Protein AF-B4FDS1-F1 (afdb_monomer)

Solvent-accessible surface area (backbone atoms only — not comparable to full-atom values): 5650 Å² total; per-residue (Å²): 140,86,75,89,51,72,92,51,36,56,60,56,48,48,52,52,45,51,46,20,44,76,69,23,48,43,79,34,41,60,89,41,83,79,79,62,91,85,57,95,62,95,75,58,51,28,84,58,67,46,83,45,90,45,66,64,41,80,42,79,39,80,45,85,94,77,46,74,48,75,48,81,48,60,76,87,73,84,72,81,76,81,76,78,77,126

Mean predicted aligned error: 5.4 Å

InterPro domains:
  IPR000794 Beta-ketoacyl synthase [PTHR11712] (1-76)
  IPR014031 Beta-ketoacyl synthase, C-terminal domain [PF02801] (1-33)
  IPR016039 Thiolase-like [G3DSA:3.40.47.10] (1-86)
  IPR016039 Thiolase-like [SSF53901] (1-76)

Foldseek 3Di:
DPPDPAVCNLVVQVVLQVCCQVVQKHAAPAPDDDDDPPDPDDHHHHGDIDGHNPQKDKGWDAHPPGDTDIDMDGDDDDDPPPPPDD

Nearest PDB structures (foldseek):
  3g0y-assembly1_A  TM=8.999E-01  e=3.464E-04  Escherichia coli K-12
  7f27-assembly2_C  TM=8.027E-01  e=1.794E-02  Acinetobacter baumannii ACICU
  7f27-assembly1_B  TM=8.037E-01  e=2.200E-02  Acinetobacter baumannii ACICU
  5qu6-assembly1_C  TM=3.667E-01  e=5.835E+00  Homo sapiens

Secondary structure (DSSP, 8-state):
-----GGGHHHHHHHHHHHHHHH-EEPPBTT--S--TT--S---BTT--EE---S-EEEEEEETTTEEEEEEE----PPPP-----

Structure (mmCIF, N/CA/C/O backbone):
data_AF-B4FDS1-F1
#
_entry.id   AF-B4FDS1-F1
#
loop_
_atom_site.group_PDB
_atom_site.id
_atom_site.type_symbol
_atom_site.label_atom_id
_atom_site.label_alt_id
_atom_site.label_comp_id
_atom_site.label_asym_id
_atom_site.label_entity_id
_atom_site.label_seq_id
_atom_site.pdbx_PDB_ins_code
_atom_site.Cartn_x
_atom_site.Cartn_y
_atom_site.Cartn_z
_atom_site.occupancy
_atom_site.B_iso_or_equiv
_atom_site.auth_seq_id
_atom_site.auth_comp_id
_atom_site.auth_asym_id
_atom_site.auth_atom_id
_atom_site.pdbx_PDB_model_num
ATOM 1 N N . MET A 1 1 ? -0.548 9.933 -5.542 1.00 77.69 1 MET A N 1
ATOM 2 C CA . MET A 1 1 ? 0.725 9.224 -5.798 1.00 77.69 1 MET A CA 1
ATOM 3 C C . MET A 1 1 ? 1.864 9.981 -5.139 1.00 77.69 1 MET A C 1
ATOM 5 O O . MET A 1 1 ? 1.865 11.201 -5.213 1.00 77.69 1 MET A O 1
ATOM 9 N N . THR A 1 2 ? 2.806 9.273 -4.515 1.00 91.00 2 THR A N 1
ATOM 10 C CA . THR A 1 2 ? 4.000 9.847 -3.858 1.00 91.00 2 THR A CA 1
ATOM 11 C C . THR A 1 2 ? 5.319 9.426 -4.517 1.00 91.00 2 THR A C 1
ATOM 13 O O . THR A 1 2 ? 6.361 9.974 -4.181 1.00 91.00 2 THR A O 1
ATOM 16 N N . GLY A 1 3 ? 5.288 8.466 -5.452 1.00 90.75 3 GLY A N 1
ATOM 17 C CA . GLY A 1 3 ? 6.490 7.863 -6.039 1.00 90.75 3 GLY A CA 1
ATOM 18 C C . GLY A 1 3 ? 7.147 6.820 -5.127 1.00 90.75 3 GLY A C 1
ATOM 19 O O . GLY A 1 3 ? 6.599 6.458 -4.084 1.00 90.75 3 GLY A O 1
ATOM 20 N N . HIS A 1 4 ? 8.317 6.321 -5.538 1.00 93.12 4 HIS A N 1
ATOM 21 C CA . HIS A 1 4 ? 9.081 5.332 -4.778 1.00 93.12 4 HIS A CA 1
ATOM 22 C C . HIS A 1 4 ? 9.950 6.018 -3.718 1.00 93.12 4 HIS A C 1
ATOM 24 O O . HIS A 1 4 ? 10.919 6.702 -4.038 1.00 93.12 4 HIS A O 1
ATOM 30 N N . LEU A 1 5 ? 9.597 5.828 -2.446 1.00 93.31 5 LEU A N 1
ATOM 31 C CA . LEU A 1 5 ? 10.215 6.527 -1.313 1.00 93.31 5 LEU A CA 1
ATOM 32 C C . LEU A 1 5 ? 11.340 5.726 -0.633 1.00 93.31 5 LEU A C 1
ATOM 34 O O . LEU A 1 5 ? 11.694 6.011 0.512 1.00 93.31 5 LEU A O 1
ATOM 38 N N . ILE A 1 6 ? 11.889 4.714 -1.317 1.00 92.50 6 ILE A N 1
ATOM 39 C CA . ILE A 1 6 ? 12.961 3.836 -0.821 1.00 92.50 6 ILE A CA 1
ATOM 40 C C . ILE A 1 6 ? 12.578 3.280 0.564 1.00 92.50 6 ILE A C 1
ATOM 42 O O . ILE A 1 6 ? 11.582 2.570 0.687 1.00 92.50 6 ILE A O 1
ATOM 46 N N . GLY A 1 7 ? 13.301 3.646 1.625 1.00 90.31 7 GLY A N 1
ATOM 47 C CA . GLY A 1 7 ? 13.075 3.129 2.975 1.00 90.31 7 GLY A CA 1
ATOM 48 C C . GLY A 1 7 ? 11.744 3.560 3.596 1.00 90.31 7 GLY A C 1
ATOM 49 O O . GLY A 1 7 ? 11.252 2.884 4.492 1.00 90.31 7 GLY A O 1
ATOM 50 N N . ALA A 1 8 ? 11.131 4.646 3.116 1.00 94.25 8 ALA A N 1
ATOM 51 C CA . ALA A 1 8 ? 9.852 5.134 3.632 1.00 94.25 8 ALA A CA 1
ATOM 52 C C . ALA A 1 8 ? 8.628 4.551 2.900 1.00 94.25 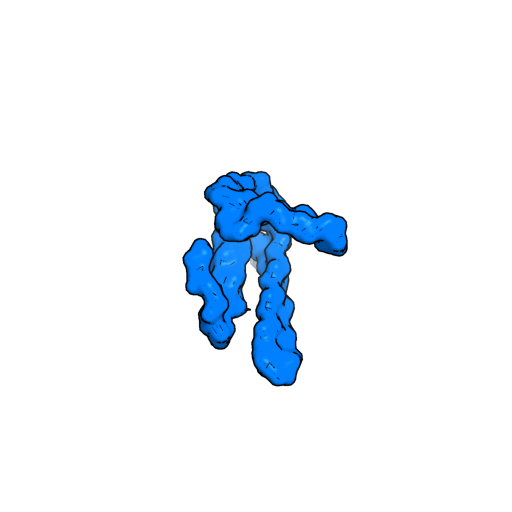8 ALA A C 1
ATOM 54 O O . ALA A 1 8 ? 7.497 4.805 3.322 1.00 94.25 8 ALA A O 1
ATOM 55 N N . ALA A 1 9 ? 8.826 3.773 1.826 1.00 94.50 9 ALA A N 1
ATOM 56 C CA . ALA A 1 9 ? 7.738 3.270 0.984 1.00 94.50 9 ALA A CA 1
ATOM 57 C C . ALA A 1 9 ? 6.709 2.456 1.788 1.00 94.50 9 ALA A C 1
ATOM 59 O O . ALA A 1 9 ? 5.531 2.812 1.793 1.00 94.50 9 ALA A O 1
ATOM 60 N N . GLY A 1 10 ? 7.160 1.461 2.561 1.00 93.38 10 GLY A N 1
ATOM 61 C CA . GLY A 1 10 ? 6.266 0.623 3.368 1.00 93.38 10 GLY A CA 1
ATOM 62 C C . GLY A 1 10 ? 5.484 1.396 4.440 1.00 93.38 10 GLY A C 1
ATOM 63 O O . GLY A 1 10 ? 4.340 1.067 4.734 1.00 93.38 10 GLY A O 1
ATOM 64 N N . GLY A 1 11 ? 6.053 2.476 4.990 1.00 94.69 11 GLY A N 1
ATOM 65 C CA . GLY A 1 11 ? 5.359 3.321 5.969 1.00 94.69 11 GLY A CA 1
ATOM 66 C C . GLY A 1 11 ? 4.192 4.100 5.356 1.00 94.69 11 GLY A C 1
ATOM 67 O O . GLY A 1 11 ? 3.097 4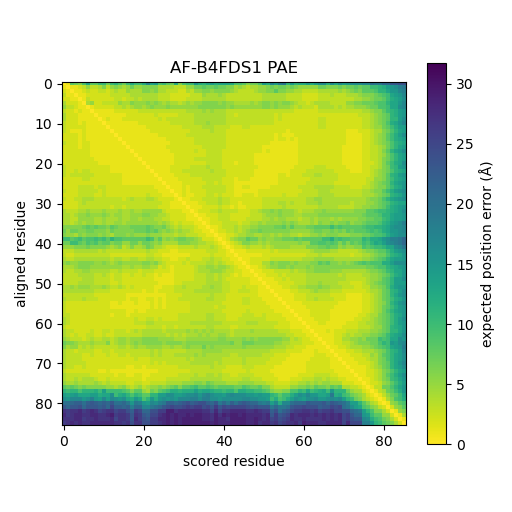.132 5.918 1.00 94.69 11 GLY A O 1
ATOM 68 N N . ILE A 1 12 ? 4.396 4.699 4.179 1.00 95.88 12 ILE A N 1
ATOM 69 C CA . ILE A 1 12 ? 3.331 5.417 3.460 1.00 95.88 12 ILE A CA 1
ATOM 70 C C . ILE A 1 12 ? 2.267 4.449 2.933 1.00 95.88 12 ILE A C 1
ATOM 72 O O . ILE A 1 12 ? 1.075 4.756 2.995 1.00 95.88 12 ILE A O 1
ATOM 76 N N . GLU A 1 13 ? 2.672 3.265 2.480 1.00 95.56 13 GLU A N 1
ATOM 77 C CA . GLU A 1 13 ? 1.758 2.205 2.051 1.00 95.56 13 GLU A CA 1
ATOM 78 C C . GLU A 1 13 ? 0.868 1.709 3.201 1.00 95.56 13 GLU A C 1
ATOM 80 O O . GLU A 1 13 ? -0.346 1.564 3.029 1.00 95.56 13 GLU A O 1
ATOM 85 N N . ALA A 1 14 ? 1.431 1.549 4.404 1.00 96.19 14 ALA A N 1
ATOM 86 C CA . ALA A 1 14 ? 0.670 1.220 5.606 1.00 96.19 14 ALA A CA 1
ATOM 87 C C . ALA A 1 14 ? -0.374 2.300 5.932 1.00 96.19 14 ALA A C 1
ATOM 89 O O . ALA A 1 14 ? -1.539 1.984 6.185 1.00 96.19 14 ALA A O 1
ATOM 90 N N . VAL A 1 15 ? 0.003 3.583 5.872 1.00 96.69 15 VAL A N 1
ATOM 91 C CA . VAL A 1 15 ? -0.937 4.697 6.091 1.00 96.69 15 VAL A CA 1
ATOM 92 C C . VAL A 1 15 ? -2.068 4.671 5.062 1.00 96.69 15 VAL A C 1
ATOM 94 O O . VAL A 1 15 ? -3.234 4.772 5.448 1.00 96.69 15 VAL A O 1
ATOM 97 N N . ALA A 1 16 ? -1.756 4.501 3.775 1.00 96.38 16 ALA A N 1
ATOM 98 C CA . ALA A 1 16 ? -2.763 4.422 2.717 1.00 96.38 16 ALA A CA 1
ATOM 99 C C . ALA A 1 16 ? -3.716 3.231 2.921 1.00 96.38 16 ALA A C 1
ATOM 101 O O . ALA A 1 16 ? -4.934 3.397 2.836 1.00 96.38 16 ALA A O 1
ATOM 102 N N . SER A 1 17 ? -3.181 2.062 3.283 1.00 97.38 17 SER A N 1
ATOM 103 C CA . SER A 1 17 ? -3.957 0.848 3.575 1.00 97.38 17 SER A CA 1
ATOM 104 C C . SER A 1 17 ? -4.914 1.050 4.754 1.00 97.38 17 SER A C 1
ATOM 106 O O . SER A 1 17 ? -6.098 0.722 4.671 1.00 97.38 17 SER A O 1
ATOM 108 N N . ILE A 1 18 ? -4.440 1.668 5.840 1.00 97.69 18 ILE A N 1
ATOM 109 C CA . ILE A 1 18 ? -5.268 1.989 7.010 1.00 97.69 18 ILE A CA 1
ATOM 110 C C . ILE A 1 18 ? -6.355 3.010 6.648 1.00 97.69 18 ILE A C 1
ATOM 112 O O . ILE A 1 18 ? -7.491 2.882 7.103 1.00 97.69 18 ILE A O 1
ATOM 116 N N . GLN A 1 19 ? -6.052 4.015 5.822 1.00 97.69 19 GLN A N 1
ATOM 117 C CA . GLN A 1 19 ? -7.065 4.969 5.356 1.00 97.69 19 GLN A CA 1
ATOM 118 C C . GLN A 1 19 ? -8.115 4.300 4.465 1.00 97.69 19 GLN A C 1
ATOM 120 O O . GLN A 1 19 ? -9.299 4.609 4.610 1.00 97.69 19 GLN A O 1
ATOM 125 N N . ALA A 1 20 ? -7.728 3.348 3.614 1.00 97.88 20 ALA A N 1
ATOM 126 C CA . ALA A 1 20 ? -8.674 2.560 2.827 1.00 97.88 20 ALA A CA 1
ATOM 127 C C . ALA A 1 20 ? -9.612 1.742 3.730 1.00 97.88 20 ALA A C 1
ATOM 129 O O . ALA A 1 20 ? -10.822 1.778 3.529 1.00 97.88 20 ALA A O 1
ATOM 130 N N . ILE A 1 21 ? -9.090 1.112 4.788 1.00 98.25 21 ILE A N 1
ATOM 131 C CA . ILE A 1 21 ? -9.900 0.416 5.807 1.00 98.25 21 ILE A CA 1
ATOM 132 C C . ILE A 1 21 ? -10.864 1.378 6.511 1.00 98.25 21 ILE A C 1
ATOM 134 O O . ILE A 1 21 ? -12.058 1.108 6.614 1.00 98.25 21 ILE A O 1
ATOM 138 N N . ARG A 1 22 ? -10.363 2.517 7.000 1.00 97.44 22 ARG A N 1
ATOM 139 C CA . ARG A 1 22 ? -11.159 3.469 7.794 1.00 97.44 22 ARG A CA 1
ATOM 140 C C . ARG A 1 22 ? -12.239 4.163 6.983 1.00 97.44 22 ARG A C 1
ATOM 142 O O . ARG A 1 22 ? -13.322 4.428 7.494 1.00 97.44 22 ARG A O 1
ATOM 149 N N . THR A 1 23 ? -11.907 4.544 5.756 1.00 97.69 23 THR A N 1
ATOM 150 C CA . THR A 1 23 ? -12.772 5.393 4.937 1.00 97.69 23 THR A CA 1
ATOM 151 C C . THR A 1 23 ? -13.567 4.599 3.923 1.00 97.69 23 THR A C 1
ATOM 153 O O . THR A 1 23 ? -14.556 5.134 3.440 1.00 97.69 23 THR A O 1
ATOM 156 N N . GLY A 1 24 ? -13.156 3.368 3.599 1.00 97.94 24 GLY A N 1
ATOM 157 C CA . GLY A 1 24 ? -13.681 2.524 2.525 1.00 97.94 24 GLY A CA 1
ATOM 158 C C . GLY A 1 24 ? -13.448 3.089 1.122 1.00 97.94 24 GLY A C 1
ATOM 159 O O . GLY A 1 24 ? -14.188 2.733 0.210 1.00 97.94 24 GLY A O 1
ATOM 160 N N . TRP A 1 25 ? -12.516 4.032 0.953 1.00 97.88 25 TRP A N 1
ATOM 161 C CA . TRP A 1 25 ? -12.094 4.540 -0.353 1.00 97.88 25 TRP A CA 1
ATOM 162 C C . TRP A 1 25 ? -10.765 3.904 -0.750 1.00 97.88 25 TRP A C 1
ATOM 164 O O . TRP A 1 25 ? -9.774 4.051 -0.037 1.00 97.88 25 TRP A O 1
ATOM 174 N N . VAL A 1 26 ? -10.736 3.242 -1.904 1.00 97.19 26 VAL A N 1
ATOM 175 C CA . VAL A 1 26 ? -9.526 2.650 -2.482 1.00 97.19 26 VAL A CA 1
ATOM 176 C C . VAL A 1 26 ? -8.978 3.593 -3.546 1.00 97.19 26 VAL A C 1
ATOM 178 O O . VAL A 1 26 ? -9.708 4.063 -4.420 1.00 97.19 26 VAL A O 1
ATOM 181 N N . HIS A 1 27 ? -7.691 3.914 -3.434 1.00 95.31 27 HIS A N 1
ATOM 182 C CA . HIS A 1 27 ? -7.009 4.790 -4.381 1.00 95.31 27 HIS A CA 1
ATOM 183 C C . HIS A 1 27 ? -6.672 4.033 -5.673 1.00 95.31 27 HIS A C 1
ATOM 185 O O . HIS A 1 27 ? -6.238 2.884 -5.589 1.00 95.31 27 HIS A O 1
ATOM 191 N N . PRO A 1 28 ? -6.821 4.664 -6.849 1.00 95.25 28 PRO A N 1
ATOM 192 C CA . PRO A 1 28 ? -6.438 4.047 -8.107 1.00 95.25 28 PRO A CA 1
ATOM 193 C C . PRO A 1 28 ? -4.933 4.165 -8.363 1.00 95.25 28 PRO A C 1
ATOM 195 O O . PRO A 1 28 ? -4.231 5.005 -7.783 1.00 95.25 28 PRO A O 1
ATOM 198 N N . ASN A 1 29 ? -4.454 3.375 -9.318 1.00 93.50 29 ASN A N 1
ATOM 199 C CA . ASN A 1 29 ? -3.147 3.548 -9.932 1.00 93.50 29 ASN A CA 1
ATOM 200 C C . ASN A 1 29 ? -3.226 4.676 -10.971 1.00 93.50 29 ASN A C 1
ATOM 202 O O . ASN A 1 29 ? -3.520 4.432 -12.136 1.00 93.50 29 ASN A O 1
ATOM 206 N N . LEU A 1 30 ? -2.961 5.911 -10.525 1.00 92.44 30 LEU A N 1
ATOM 207 C CA . LEU A 1 30 ? -3.243 7.156 -11.263 1.00 92.44 30 LEU A CA 1
ATOM 208 C C . LEU A 1 30 ? -2.777 7.176 -12.728 1.00 92.44 30 LEU A C 1
ATOM 210 O O . LEU A 1 30 ? -3.480 7.712 -13.575 1.00 92.44 30 LEU A O 1
ATOM 214 N N . ASN A 1 31 ? -1.595 6.621 -13.002 1.00 92.81 31 ASN A N 1
ATOM 215 C CA . ASN A 1 31 ? -0.961 6.662 -14.323 1.00 92.81 31 ASN A CA 1
ATOM 216 C C . ASN A 1 31 ? -1.069 5.332 -15.089 1.00 92.81 31 ASN A C 1
ATOM 218 O O . ASN A 1 31 ? -0.394 5.157 -16.100 1.00 92.81 31 ASN A O 1
ATOM 222 N N . LEU A 1 32 ? -1.845 4.372 -14.581 1.00 93.19 32 LEU A N 1
ATOM 223 C CA . LEU A 1 32 ? -2.106 3.113 -15.267 1.00 93.19 32 LEU A CA 1
ATOM 224 C C . LEU A 1 32 ? -3.428 3.241 -16.022 1.00 93.19 32 LEU A C 1
ATOM 226 O O . LEU A 1 32 ? -4.457 3.483 -15.398 1.00 93.19 32 LEU A O 1
ATOM 230 N N . GLU A 1 33 ? -3.389 3.072 -17.342 1.00 91.62 33 GLU A N 1
ATOM 231 C CA . GLU A 1 33 ? -4.577 3.120 -18.209 1.00 91.62 33 GLU A CA 1
ATOM 232 C C . GLU A 1 33 ? -4.865 1.765 -18.862 1.00 91.62 33 GLU A C 1
ATOM 234 O O . GLU A 1 33 ? -6.015 1.340 -18.907 1.00 91.62 33 GLU A O 1
ATOM 239 N N . ASN A 1 34 ? -3.821 1.068 -19.317 1.00 91.62 34 ASN A N 1
ATOM 240 C CA . ASN A 1 34 ? -3.932 -0.207 -20.017 1.00 91.62 34 ASN A CA 1
ATOM 241 C C . ASN A 1 34 ? -3.137 -1.286 -19.260 1.00 91.62 34 ASN A C 1
ATOM 243 O O . ASN A 1 34 ? -1.931 -1.408 -19.488 1.00 91.62 34 ASN A O 1
ATOM 247 N N . PRO A 1 35 ? -3.754 -1.998 -18.297 1.00 92.06 35 PRO A N 1
ATOM 248 C CA . PRO A 1 35 ? -3.090 -3.076 -17.574 1.00 92.06 35 PRO A CA 1
ATOM 249 C C . PRO A 1 35 ? -2.746 -4.237 -18.514 1.00 92.06 35 PRO A C 1
ATOM 251 O O . PRO A 1 35 ? -3.403 -4.449 -19.527 1.00 92.06 35 PRO A O 1
ATOM 254 N N . GLU A 1 36 ? -1.700 -4.981 -18.168 1.00 93.56 36 GLU A N 1
ATOM 255 C CA . GLU A 1 36 ? -1.260 -6.147 -18.932 1.00 93.56 36 GLU A CA 1
ATOM 256 C C . GLU A 1 36 ? -2.262 -7.301 -18.802 1.00 93.56 36 GLU A C 1
ATOM 258 O O . GLU A 1 36 ? -2.601 -7.701 -17.687 1.00 93.56 36 GLU A O 1
ATOM 263 N N . ASP A 1 37 ? -2.644 -7.909 -19.928 1.00 90.62 37 ASP A N 1
ATOM 264 C CA . ASP A 1 37 ? -3.597 -9.034 -19.976 1.00 90.62 37 ASP A CA 1
ATOM 265 C C . ASP A 1 37 ? -3.125 -10.266 -19.182 1.00 90.62 37 ASP A C 1
ATOM 267 O O . ASP A 1 37 ? -3.911 -11.135 -18.814 1.00 90.62 37 ASP A O 1
ATOM 271 N N . THR A 1 38 ? -1.818 -10.359 -18.925 1.00 95.19 38 THR A N 1
ATOM 272 C CA . THR A 1 38 ? -1.207 -11.462 -18.171 1.00 95.19 38 THR A CA 1
ATOM 273 C C . THR A 1 38 ? -1.378 -11.338 -16.655 1.00 95.19 38 THR A C 1
ATOM 275 O O . THR A 1 38 ? -1.085 -12.292 -15.931 1.00 95.19 38 THR A O 1
ATOM 278 N N . VAL A 1 39 ? -1.836 -10.188 -16.152 1.00 91.69 39 VAL A N 1
ATOM 279 C CA . VAL A 1 39 ? -1.994 -9.932 -14.719 1.00 91.69 39 VAL A CA 1
ATOM 280 C C . VAL A 1 39 ? -3.419 -10.272 -14.280 1.00 91.69 39 VAL A C 1
ATOM 282 O O . VAL A 1 39 ? -4.336 -9.467 -14.400 1.00 91.69 39 VAL A O 1
ATOM 285 N N . ASP A 1 40 ? -3.589 -11.468 -13.715 1.00 87.12 40 ASP A N 1
ATOM 286 C CA . ASP A 1 40 ? -4.882 -12.021 -13.275 1.00 87.12 40 ASP A CA 1
ATOM 287 C C . ASP A 1 40 ? -5.330 -11.506 -11.889 1.00 87.12 40 ASP A C 1
ATOM 289 O O . ASP A 1 40 ? -5.701 -12.261 -10.990 1.00 87.12 40 ASP A O 1
ATOM 293 N N . VAL A 1 41 ? -5.230 -10.195 -11.662 1.00 87.50 41 VAL A N 1
ATOM 294 C CA . VAL A 1 41 ? -5.763 -9.545 -10.455 1.00 87.50 41 VAL A CA 1
ATOM 295 C C . VAL A 1 41 ? -6.527 -8.281 -10.820 1.00 87.50 41 VAL A C 1
ATOM 297 O O . VAL A 1 41 ? -6.172 -7.565 -11.753 1.00 87.50 41 VAL A O 1
ATOM 300 N N . GLY A 1 42 ? -7.574 -7.974 -10.053 1.00 88.56 42 GLY A N 1
ATOM 301 C CA . GLY A 1 42 ? -8.324 -6.732 -10.219 1.00 88.56 42 GLY A CA 1
ATOM 302 C C . GLY A 1 42 ? -7.464 -5.523 -9.852 1.00 88.56 42 GLY A C 1
ATOM 303 O O . GLY A 1 42 ? -7.191 -5.293 -8.673 1.00 88.56 42 GLY A O 1
ATOM 304 N N . ILE A 1 43 ? -7.046 -4.749 -10.854 1.00 92.56 43 ILE A N 1
ATOM 305 C CA . ILE A 1 43 ? -6.290 -3.510 -10.661 1.00 92.56 43 ILE A CA 1
ATOM 306 C C . ILE A 1 43 ? -7.224 -2.322 -10.855 1.00 92.56 43 ILE A C 1
ATOM 308 O O . ILE A 1 43 ? -7.849 -2.174 -11.901 1.00 92.56 43 ILE A O 1
ATOM 312 N N . LEU A 1 44 ? -7.268 -1.432 -9.866 1.00 94.38 44 LEU A N 1
ATOM 313 C CA . LEU A 1 44 ? -7.961 -0.160 -10.012 1.00 94.38 44 LEU A CA 1
ATOM 314 C C . LEU A 1 44 ? -7.080 0.831 -10.791 1.00 94.38 44 LEU A C 1
ATOM 316 O O . LEU A 1 44 ? -5.971 1.153 -10.350 1.00 94.38 44 LEU A O 1
ATOM 320 N N . VAL A 1 45 ? -7.569 1.300 -11.940 1.00 93.88 45 VAL A N 1
ATOM 321 C CA . VAL A 1 45 ? -6.830 2.101 -12.935 1.00 93.88 45 VAL A CA 1
ATOM 322 C C . VAL A 1 45 ? -7.370 3.531 -13.060 1.00 93.88 45 VAL A C 1
ATOM 324 O O . VAL A 1 45 ? -8.483 3.833 -12.631 1.00 93.88 45 VAL A O 1
ATOM 327 N N . GLY A 1 46 ? -6.584 4.425 -13.662 1.00 91.75 46 GLY A N 1
ATOM 328 C CA . GLY A 1 46 ? -6.981 5.803 -13.956 1.00 91.75 46 GLY A CA 1
ATOM 329 C C . GLY A 1 46 ? -7.068 6.715 -12.727 1.00 91.75 46 GLY A C 1
ATOM 330 O O . GLY A 1 46 ? -6.388 6.527 -11.725 1.00 91.75 46 GLY A O 1
ATOM 331 N N . SER A 1 47 ? -7.897 7.758 -12.800 1.00 91.88 47 SER A N 1
ATOM 332 C CA . SER A 1 47 ? -7.926 8.844 -11.803 1.00 91.88 47 SER A CA 1
ATOM 333 C C . SER A 1 47 ? -9.052 8.749 -10.770 1.00 91.88 47 SER A C 1
ATOM 335 O O . SER A 1 47 ? -9.125 9.578 -9.858 1.00 91.88 47 SER A O 1
ATOM 337 N N . GLN A 1 48 ? -9.927 7.748 -10.881 1.00 94.19 48 GLN A N 1
ATOM 338 C CA . GLN A 1 48 ? -11.112 7.625 -10.038 1.00 94.19 48 GLN A CA 1
ATOM 339 C C . GLN A 1 48 ? -10.898 6.625 -8.904 1.00 94.19 48 GLN A C 1
ATOM 341 O O . GLN A 1 48 ? -10.475 5.496 -9.111 1.00 94.19 48 GLN A O 1
ATOM 346 N N . LYS A 1 49 ? -11.205 7.054 -7.680 1.00 95.69 49 LYS A N 1
ATOM 347 C CA . LYS A 1 49 ? -11.249 6.170 -6.511 1.00 95.69 49 LYS A CA 1
ATOM 348 C C . LYS A 1 49 ? -12.554 5.379 -6.480 1.00 95.69 49 LYS A C 1
ATOM 350 O O . LYS A 1 49 ? -13.597 5.902 -6.868 1.00 95.69 49 LYS A O 1
ATOM 355 N N . GLU A 1 50 ? -12.514 4.194 -5.885 1.00 96.62 50 GLU A N 1
ATOM 356 C CA . GLU A 1 50 ? -13.692 3.337 -5.724 1.00 96.62 50 GLU A CA 1
ATOM 357 C C . GLU A 1 50 ? -14.036 3.076 -4.260 1.00 96.62 50 GLU A C 1
ATOM 359 O O . GLU A 1 50 ? -13.190 3.166 -3.362 1.00 96.62 50 GLU A O 1
ATOM 364 N N . ARG A 1 51 ? -15.314 2.770 -4.013 1.00 97.31 51 ARG A N 1
ATOM 365 C CA . ARG A 1 51 ? -15.799 2.338 -2.703 1.00 97.31 51 ARG A CA 1
ATOM 366 C C . ARG A 1 51 ? -15.635 0.832 -2.556 1.00 97.31 51 ARG A C 1
ATOM 368 O O . ARG A 1 51 ? -16.193 0.082 -3.344 1.00 97.31 51 ARG A O 1
ATOM 375 N N . CYS A 1 52 ? -14.964 0.402 -1.493 1.00 95.62 52 CYS A N 1
ATOM 376 C CA . CYS A 1 52 ? -14.856 -1.005 -1.124 1.00 95.62 52 CYS A CA 1
ATOM 377 C C . CYS A 1 52 ? -14.906 -1.155 0.401 1.00 95.62 52 CYS A C 1
ATOM 379 O O . CYS A 1 52 ? -14.295 -0.372 1.133 1.00 95.62 52 CYS A O 1
ATOM 381 N N . GLU A 1 53 ? -15.637 -2.157 0.891 1.00 96.81 53 GLU A N 1
ATOM 382 C CA . GLU A 1 53 ? -15.577 -2.554 2.299 1.00 96.81 53 GLU A CA 1
ATOM 383 C C . GLU A 1 53 ? -14.284 -3.351 2.543 1.00 96.81 53 GLU A C 1
ATOM 385 O O . GLU A 1 53 ? -14.235 -4.573 2.388 1.00 96.81 53 GLU A O 1
ATOM 390 N N . VAL A 1 54 ? -13.212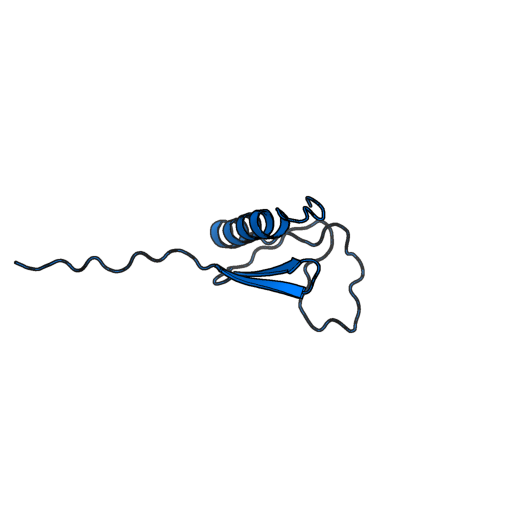 -2.653 2.922 1.00 97.38 54 VAL A N 1
ATOM 391 C CA . VAL A 1 54 ? -11.902 -3.273 3.150 1.00 97.38 54 VAL A CA 1
ATOM 392 C C . VAL A 1 54 ? -11.842 -3.884 4.553 1.00 97.38 54 VAL A C 1
ATOM 394 O O . VAL A 1 54 ? -11.602 -3.198 5.547 1.00 97.38 54 VAL A O 1
ATOM 397 N N . LYS A 1 55 ? -12.052 -5.201 4.633 1.00 97.38 55 LYS A N 1
ATOM 398 C CA . LYS A 1 55 ? -11.996 -5.969 5.894 1.00 97.38 55 LYS A CA 1
ATOM 399 C C . LYS A 1 55 ? -10.569 -6.267 6.339 1.00 97.38 55 LYS A C 1
ATOM 401 O O . LYS A 1 55 ? -10.298 -6.323 7.535 1.00 97.38 55 LYS A O 1
ATOM 406 N N . VAL A 1 56 ? -9.683 -6.483 5.372 1.00 97.56 56 VAL A N 1
ATOM 407 C CA . VAL A 1 56 ? -8.256 -6.730 5.567 1.00 97.56 56 VAL A CA 1
ATOM 408 C C . VAL A 1 56 ? -7.515 -6.103 4.390 1.00 97.56 56 VAL A C 1
ATOM 410 O O . VAL A 1 56 ? -7.975 -6.215 3.255 1.00 97.56 56 VAL A O 1
ATOM 413 N N . ALA A 1 57 ? -6.382 -5.459 4.653 1.00 97.75 57 ALA A N 1
ATOM 414 C CA . ALA A 1 57 ? -5.468 -4.965 3.628 1.00 97.75 57 ALA A CA 1
ATOM 415 C C . ALA A 1 57 ? -4.086 -5.597 3.817 1.00 97.75 57 ALA A C 1
ATOM 417 O O . ALA A 1 57 ? -3.573 -5.629 4.936 1.00 97.75 57 ALA A O 1
ATOM 418 N N . LEU A 1 58 ? -3.494 -6.086 2.727 1.00 96.94 58 LEU A N 1
ATOM 419 C CA . LEU A 1 58 ? -2.112 -6.557 2.682 1.00 96.94 58 LEU A CA 1
ATOM 420 C C . LEU A 1 58 ? -1.230 -5.448 2.114 1.00 96.94 58 LEU A C 1
ATOM 422 O O . LEU A 1 58 ? -1.523 -4.927 1.040 1.00 96.94 58 LEU A O 1
ATOM 426 N N . SER A 1 59 ? -0.152 -5.131 2.823 1.00 95.62 59 SER A N 1
ATOM 427 C CA . SER A 1 59 ? 0.904 -4.236 2.363 1.00 95.62 59 SER A CA 1
ATOM 428 C C . SER A 1 59 ? 2.178 -5.045 2.130 1.00 95.62 59 SER A C 1
ATOM 430 O O . SER A 1 59 ? 2.633 -5.744 3.039 1.00 95.62 59 SER A O 1
ATOM 432 N N . ASN A 1 60 ? 2.726 -4.971 0.917 1.00 95.00 60 ASN A N 1
ATOM 433 C CA . ASN A 1 60 ? 3.907 -5.713 0.481 1.00 95.00 60 ASN A CA 1
ATOM 434 C C . ASN A 1 60 ? 4.995 -4.728 0.055 1.00 95.00 60 ASN A C 1
ATOM 436 O O . ASN A 1 60 ? 4.811 -3.971 -0.892 1.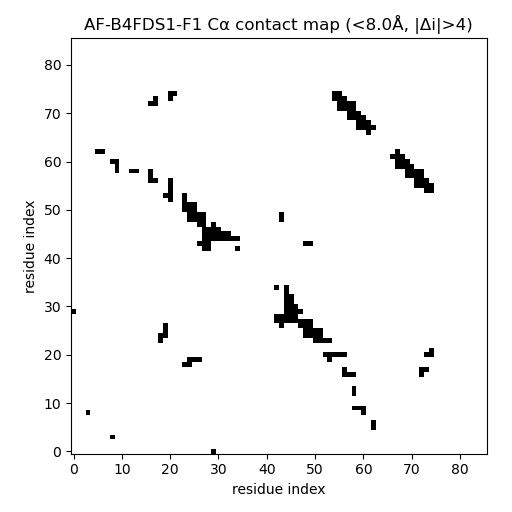00 95.00 60 ASN A O 1
ATOM 440 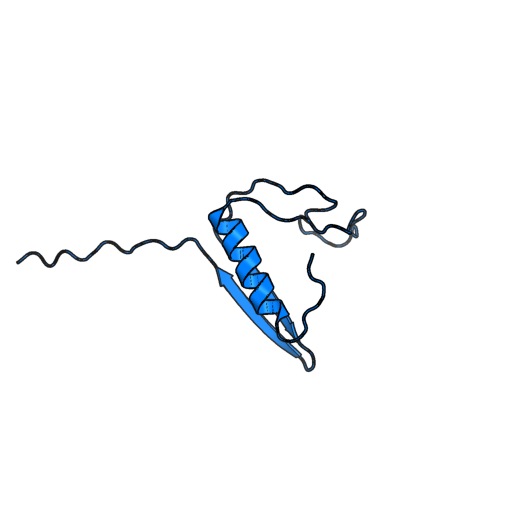N N . SER A 1 6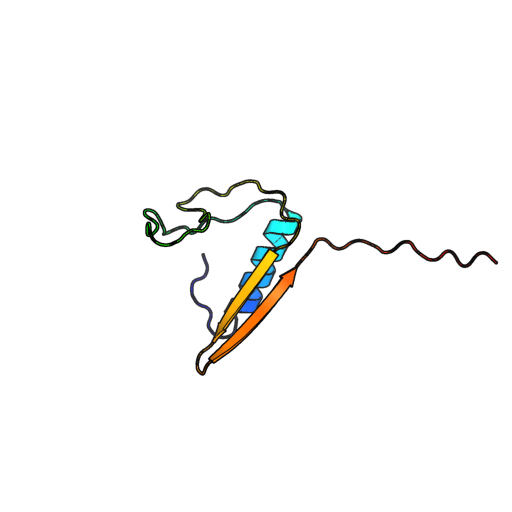1 ? 6.162 -4.803 0.692 1.00 93.50 61 SER A N 1
ATOM 441 C CA . SER A 1 61 ? 7.298 -3.931 0.395 1.00 93.50 61 SER A CA 1
ATOM 442 C C . SER A 1 61 ? 8.552 -4.755 0.124 1.00 93.50 61 SER A C 1
ATOM 444 O O . SER A 1 61 ? 8.972 -5.565 0.954 1.00 93.50 61 SER A O 1
ATOM 446 N N . PHE A 1 62 ? 9.182 -4.499 -1.022 1.00 94.81 62 PHE A N 1
ATOM 447 C CA . PHE A 1 62 ? 10.375 -5.205 -1.491 1.00 94.81 62 PHE A CA 1
ATOM 448 C C . PHE A 1 62 ? 11.532 -4.219 -1.666 1.00 94.81 62 PHE A C 1
ATOM 450 O O . PHE A 1 62 ? 11.443 -3.259 -2.431 1.00 94.81 62 PHE A O 1
ATOM 457 N N . GLY A 1 63 ? 12.606 -4.438 -0.916 1.00 92.94 63 GLY A N 1
ATOM 458 C CA . GLY A 1 63 ? 13.814 -3.627 -0.914 1.00 92.94 63 GLY A CA 1
ATOM 459 C C . GLY A 1 63 ? 14.979 -4.305 -1.629 1.00 92.94 63 GLY A C 1
ATOM 460 O O . GLY A 1 63 ? 15.021 -5.525 -1.813 1.00 92.94 63 GLY A O 1
ATOM 461 N N . PHE A 1 64 ? 15.975 -3.500 -1.998 1.00 94.00 64 PHE A N 1
ATOM 462 C CA . PHE A 1 64 ? 17.209 -3.991 -2.607 1.00 94.00 64 PHE A CA 1
ATOM 463 C C . PHE A 1 64 ? 17.916 -5.030 -1.728 1.00 94.00 64 PHE A C 1
ATOM 465 O O . PHE A 1 64 ? 17.847 -4.985 -0.500 1.00 94.00 64 PHE A O 1
ATOM 472 N N . GLY A 1 65 ? 18.609 -5.973 -2.370 1.00 95.62 65 GLY A N 1
ATOM 473 C CA . GLY A 1 65 ? 19.290 -7.069 -1.676 1.00 95.62 65 GLY A CA 1
ATOM 474 C C . GLY A 1 65 ? 18.359 -8.186 -1.191 1.00 95.62 65 GLY A C 1
ATOM 475 O O . GLY A 1 65 ? 18.801 -9.030 -0.421 1.00 95.62 65 GLY A O 1
ATOM 476 N N . GLY A 1 66 ? 17.095 -8.205 -1.634 1.00 94.62 66 GLY A N 1
ATOM 477 C CA . GLY A 1 66 ? 16.144 -9.281 -1.326 1.00 94.62 66 GLY A CA 1
ATOM 478 C C . GLY A 1 66 ? 15.380 -9.102 -0.011 1.00 94.62 66 GLY A C 1
ATOM 479 O O . GLY A 1 66 ? 14.860 -10.075 0.531 1.00 94.62 66 GLY A O 1
ATOM 480 N N . HIS A 1 67 ? 15.308 -7.878 0.516 1.00 93.88 67 HIS A N 1
ATOM 481 C CA . HIS A 1 67 ? 14.561 -7.586 1.738 1.00 93.88 67 HIS A CA 1
ATO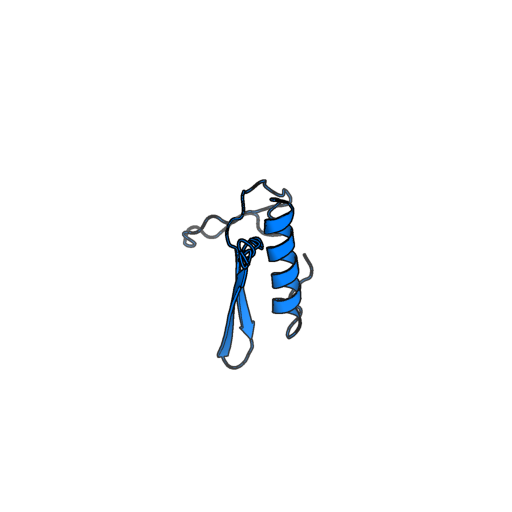M 482 C C . HIS A 1 67 ? 13.064 -7.508 1.438 1.00 93.88 67 HIS A C 1
ATOM 484 O O . HIS A 1 67 ? 12.585 -6.497 0.931 1.00 93.88 67 HIS A O 1
ATOM 490 N N . ASN A 1 68 ? 12.323 -8.557 1.780 1.00 95.44 68 ASN A N 1
ATOM 491 C CA . ASN A 1 68 ? 10.889 -8.640 1.521 1.00 95.44 68 ASN A CA 1
ATOM 492 C C . ASN A 1 68 ? 10.111 -8.587 2.839 1.00 95.44 68 ASN A C 1
ATOM 494 O O . ASN A 1 68 ? 10.419 -9.331 3.770 1.00 95.44 68 ASN A O 1
ATOM 498 N N . SER A 1 69 ? 9.106 -7.716 2.914 1.00 94.44 69 SER A N 1
ATOM 499 C CA . SER A 1 69 ? 8.231 -7.566 4.079 1.00 94.44 69 SER A CA 1
ATOM 500 C C . SER A 1 69 ? 6.767 -7.531 3.652 1.00 94.44 69 SER A C 1
ATOM 502 O O . SER A 1 69 ? 6.424 -6.896 2.654 1.00 94.44 69 SER 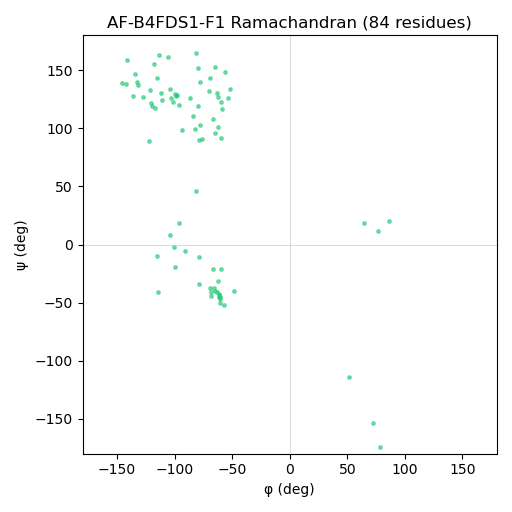A O 1
ATOM 504 N N . SER A 1 70 ? 5.915 -8.190 4.436 1.00 96.69 70 SER A N 1
ATOM 505 C CA . SER A 1 70 ? 4.471 -8.277 4.222 1.00 96.69 70 SER A CA 1
ATOM 506 C C . SER A 1 70 ? 3.745 -8.080 5.549 1.00 96.69 70 SER A C 1
ATOM 508 O O . SER A 1 70 ? 4.050 -8.759 6.531 1.00 96.69 70 SER A O 1
ATOM 510 N N . ILE A 1 71 ? 2.786 -7.155 5.589 1.00 96.56 71 ILE A N 1
ATOM 511 C CA . ILE A 1 71 ? 2.023 -6.812 6.797 1.00 96.56 71 ILE A CA 1
ATOM 512 C C . ILE A 1 71 ? 0.531 -6.797 6.464 1.00 96.56 71 ILE A C 1
ATOM 514 O O . ILE A 1 71 ? 0.121 -6.258 5.438 1.00 96.56 71 ILE A O 1
ATOM 518 N N . LEU A 1 72 ? -0.288 -7.367 7.351 1.00 98.12 72 LEU A N 1
ATOM 519 C CA . LEU A 1 72 ? -1.748 -7.332 7.258 1.00 98.12 72 LEU A CA 1
ATOM 520 C C . LEU A 1 72 ? -2.328 -6.323 8.252 1.00 98.12 72 LEU A C 1
ATOM 522 O O . LEU A 1 72 ? -1.984 -6.334 9.433 1.00 98.12 72 LEU A O 1
ATOM 526 N N . PHE A 1 73 ? -3.263 -5.502 7.781 1.00 98.25 73 PHE A N 1
ATOM 527 C CA . PHE A 1 73 ? -4.048 -4.579 8.597 1.00 98.25 73 PHE A CA 1
ATOM 528 C C . PHE A 1 73 ? -5.521 -4.971 8.561 1.00 98.25 73 PHE A C 1
ATOM 530 O O . PHE A 1 73 ? -6.039 -5.360 7.518 1.00 98.25 73 PHE A O 1
ATOM 537 N N . ALA A 1 74 ? -6.211 -4.821 9.687 1.00 97.75 74 ALA A N 1
ATOM 538 C CA . ALA A 1 74 ? -7.651 -5.028 9.802 1.00 97.75 74 ALA A CA 1
ATOM 539 C C . ALA A 1 74 ? -8.251 -3.968 10.743 1.00 97.75 74 ALA A C 1
ATOM 541 O O . ALA A 1 74 ? -7.516 -3.400 11.559 1.00 97.75 74 ALA A O 1
ATOM 542 N N . PRO A 1 75 ? -9.567 -3.687 10.663 1.00 96.44 75 PRO A N 1
ATOM 543 C CA . PRO A 1 75 ? -10.243 -2.845 11.639 1.00 96.44 75 PRO A CA 1
ATOM 544 C C . PRO A 1 75 ? -9.971 -3.326 13.064 1.00 96.44 75 PRO A C 1
ATOM 546 O O . PRO A 1 75 ? -10.092 -4.518 13.359 1.00 96.44 75 PRO A O 1
ATOM 549 N N . PHE A 1 76 ? -9.644 -2.391 13.955 1.00 93.50 76 PHE A N 1
ATOM 550 C CA . PHE A 1 76 ? -9.544 -2.699 15.373 1.00 93.50 76 PHE A CA 1
ATOM 551 C C . PHE A 1 76 ? -10.914 -3.139 15.898 1.00 93.50 76 PHE A C 1
ATOM 553 O O . PHE A 1 76 ? -11.922 -2.469 15.669 1.00 93.50 76 PHE A O 1
ATOM 560 N N . LYS A 1 77 ? -10.941 -4.271 16.600 1.00 90.94 77 LYS A N 1
ATOM 561 C CA . LYS A 1 77 ? -12.114 -4.760 17.318 1.00 90.94 77 LYS A CA 1
ATOM 562 C C . LYS A 1 77 ? -11.752 -4.794 18.787 1.00 90.94 77 LYS A C 1
ATOM 564 O O . LYS A 1 77 ? -10.825 -5.505 19.170 1.00 90.94 77 LYS A O 1
ATOM 569 N N . GLU A 1 78 ? -12.463 -4.011 19.585 1.00 89.00 78 GLU A N 1
ATOM 570 C CA . GLU A 1 78 ? -12.314 -4.067 21.030 1.00 89.00 78 GLU A CA 1
ATOM 571 C C . GLU A 1 78 ? -12.727 -5.465 21.499 1.00 89.00 78 GLU A C 1
ATOM 573 O O . GLU A 1 78 ? -13.790 -5.974 21.128 1.00 89.00 78 GLU A O 1
ATOM 578 N N . LEU A 1 79 ? -11.845 -6.126 22.247 1.00 82.31 79 LEU A N 1
ATOM 579 C CA . LEU A 1 79 ? -12.202 -7.388 22.874 1.00 82.31 79 LEU A CA 1
ATOM 580 C C . LEU A 1 79 ? -13.227 -7.094 23.974 1.00 82.31 79 LEU A C 1
ATOM 582 O O . LEU A 1 79 ? -13.104 -6.066 24.644 1.00 82.31 79 LEU A O 1
ATOM 586 N N . PRO A 1 80 ? -14.220 -7.975 24.184 1.00 79.81 80 PRO A N 1
ATOM 587 C CA . PRO A 1 80 ? -15.140 -7.805 25.293 1.00 79.81 80 PRO A CA 1
ATOM 588 C C . PRO A 1 80 ? -14.327 -7.667 26.580 1.00 79.81 80 PRO A C 1
ATOM 590 O O . PRO A 1 80 ? -13.477 -8.514 26.869 1.00 79.81 80 PRO A O 1
ATOM 593 N N . SER A 1 81 ? -14.560 -6.592 27.335 1.00 77.38 81 SER A N 1
ATOM 594 C CA . SER A 1 81 ? -13.951 -6.454 28.649 1.00 77.38 81 SER A CA 1
ATOM 595 C C . SER A 1 81 ? -14.418 -7.638 29.489 1.00 77.38 81 SER A C 1
ATOM 597 O O . SER A 1 81 ? -15.617 -7.886 29.632 1.00 77.38 81 SER A O 1
ATOM 599 N N . SER A 1 82 ? -13.477 -8.423 30.015 1.00 69.56 82 SER A N 1
ATOM 600 C CA . SER A 1 82 ? -13.816 -9.403 31.036 1.00 69.56 82 SER A CA 1
ATOM 601 C C . SER A 1 82 ? -14.275 -8.603 32.249 1.00 69.56 82 SER A C 1
ATOM 603 O O . SER A 1 82 ? -13.452 -8.108 33.022 1.00 69.56 82 SER A O 1
ATOM 605 N N . SER A 1 83 ? -15.583 -8.407 32.403 1.00 62.97 83 SER A N 1
ATOM 606 C CA . SER A 1 83 ? -16.124 -7.971 33.677 1.00 62.97 83 SER A CA 1
ATOM 607 C C . SER A 1 83 ? -15.787 -9.077 34.668 1.00 62.97 83 SER A C 1
ATOM 609 O O . SER A 1 83 ? -16.417 -10.135 34.666 1.00 62.97 83 SER A O 1
ATOM 611 N N . SER A 1 84 ? -14.750 -8.859 35.473 1.00 58.28 84 SER A N 1
ATOM 612 C CA . SER A 1 84 ? -14.531 -9.613 36.696 1.00 58.28 84 SER A CA 1
ATOM 613 C C . SER A 1 84 ? -15.754 -9.373 37.572 1.00 58.28 84 SER A C 1
ATOM 615 O O . SER A 1 84 ? -15.829 -8.373 38.288 1.00 58.28 84 SER A O 1
ATOM 617 N N . SER A 1 85 ? -16.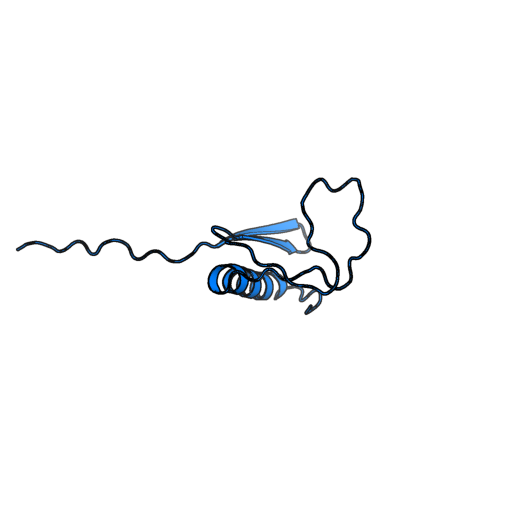754 -10.245 37.449 1.00 55.56 85 SER A N 1
ATOM 618 C CA . SER A 1 85 ? -17.807 -10.350 38.443 1.00 55.56 85 SER A CA 1
ATOM 619 C C . SER A 1 85 ? -17.124 -10.686 39.759 1.00 55.56 85 SER A C 1
ATOM 621 O O . SER A 1 85 ? -16.429 -11.697 39.870 1.00 55.56 85 SER A O 1
ATOM 623 N N . LYS A 1 86 ? -17.261 -9.746 40.692 1.00 45.56 86 LYS A N 1
ATOM 624 C CA . LYS A 1 86 ? -17.022 -9.950 42.115 1.00 45.56 86 LYS A CA 1
ATOM 625 C C . LYS A 1 86 ? -17.827 -11.135 42.633 1.00 45.56 86 LYS A C 1
ATOM 627 O O . LYS A 1 86 ? -18.939 -11.353 42.099 1.00 45.56 86 LYS A O 1
#

Sequence (86 aa):
MTGHLIGAAGGIEAVASIQAIRTGWVHPNLNLENPEDTVDVGILVGSQKERCEVKVALSNSFGFGGHNSSILFAPFKELPSSSSSK

Radius of gyration: 17.07 Å; Cα contacts (8 Å, |Δi|>4): 104; chains: 1; bounding box: 37×22×62 Å

Organism: Zea mays (NCBI:txid4577)

pLDDT: mean 91.76, std 9.45, range [45.56, 98.25]